Protein AF-A0A5S9M660-F1 (afdb_monomer_lite)

pLDDT: mean 77.33, std 17.0, range [42.34, 94.5]

Radius of gyration: 16.03 Å; chains: 1; bounding box: 59×24×33 Å

Foldseek 3Di:
DDDDDDDDCPDDPLVVVVQVLQCVVQVLVVHDPVRNVVLVVLLVVAALPDDFDQQQDDDPGSDGDSPRRSVRSVVVCVVCVVVVHHDDSSNVSNNNVVSVD

Secondary structure (DSSP, 8-state):
-------------HHHHHHHHHHHHHHHTTPPSS-HHHHHHHHHHS---S-PPPSB-TTT---B-HHHHHHHHHHHHHHHHHTT----HHHHHHHHHTT--

Sequence (101 aa):
MKEHGSFEVIGETLDDAAGEAYDKVARTMGLPYPGGPHIDRLAHEGEPTIKLPRAWLEEGSYHFSFSGLKSAVINTLHNASQKGETIAPENLAASFSSKRH

InterPro domains:
  IPR000905 Gcp-like domain [PF00814] (2-98)
  IPR000905 Gcp-like domain [PTHR11735] (3-97)
  IPR043129 ATPase, nucleotide binding domain [SSF53067] (2-96)

Structure (mmCIF, N/CA/C/O backbone):
data_AF-A0A5S9M660-F1
#
_entry.id   AF-A0A5S9M660-F1
#
loop_
_atom_site.group_PDB
_atom_site.id
_atom_site.type_symbol
_atom_site.label_atom_id
_atom_site.label_alt_id
_atom_site.label_comp_id
_atom_site.label_asym_id
_atom_site.label_entity_id
_atom_site.label_seq_id
_atom_site.pdbx_PDB_ins_code
_atom_site.Cartn_x
_atom_site.Cartn_y
_atom_site.Cartn_z
_atom_site.occupancy
_atom_site.B_iso_or_equiv
_atom_site.auth_seq_id
_atom_site.auth_comp_id
_atom_site.auth_asym_id
_atom_site.auth_atom_id
_atom_site.pdbx_PDB_model_num
ATOM 1 N N . MET A 1 1 ? 46.990 0.884 -11.070 1.00 43.50 1 MET A N 1
ATOM 2 C CA . MET A 1 1 ? 45.982 0.572 -10.037 1.00 43.50 1 MET A CA 1
ATOM 3 C C . MET A 1 1 ? 44.670 1.232 -10.425 1.00 43.50 1 MET A C 1
ATOM 5 O O . MET A 1 1 ? 44.564 2.445 -10.313 1.00 43.50 1 MET A O 1
ATOM 9 N N . LYS A 1 2 ? 43.723 0.461 -10.962 1.00 43.12 2 LYS A N 1
ATOM 10 C CA . LYS A 1 2 ? 42.317 0.853 -11.117 1.00 43.12 2 LYS A CA 1
ATOM 11 C C . LYS A 1 2 ? 41.492 -0.423 -10.946 1.00 43.12 2 LYS A C 1
ATOM 13 O O . LYS A 1 2 ? 41.421 -1.235 -11.857 1.00 43.12 2 LYS A O 1
ATOM 18 N N . GLU A 1 3 ? 40.959 -0.608 -9.754 1.00 46.22 3 GLU A N 1
ATOM 19 C CA . GLU A 1 3 ? 39.997 -1.645 -9.373 1.00 46.22 3 GLU A CA 1
ATOM 20 C C . GLU A 1 3 ? 38.835 -0.896 -8.711 1.00 46.22 3 GLU A C 1
ATOM 22 O O . GLU A 1 3 ? 39.080 0.120 -8.067 1.00 46.22 3 GLU A O 1
ATOM 27 N N . HIS A 1 4 ? 37.565 -1.275 -8.773 1.00 46.47 4 HIS A N 1
ATOM 28 C CA . HIS A 1 4 ? 36.776 -2.258 -9.519 1.00 46.47 4 HIS A CA 1
ATOM 29 C C . HIS A 1 4 ? 35.309 -1.857 -9.217 1.00 46.47 4 HIS A C 1
ATOM 31 O O . HIS A 1 4 ? 35.056 -1.269 -8.165 1.00 46.47 4 HIS A O 1
ATOM 37 N N . GLY A 1 5 ? 34.340 -2.216 -10.067 1.00 42.34 5 GLY A N 1
ATOM 38 C CA . GLY A 1 5 ? 32.943 -2.360 -9.614 1.00 42.34 5 GLY A CA 1
ATOM 39 C C . GLY A 1 5 ? 31.921 -1.297 -10.029 1.00 42.34 5 GLY A C 1
ATOM 40 O O . GLY A 1 5 ? 31.010 -1.016 -9.256 1.00 42.34 5 GLY A O 1
ATOM 41 N N . SER A 1 6 ? 32.009 -0.739 -11.239 1.00 44.84 6 SER A N 1
ATOM 42 C CA . SER A 1 6 ? 30.845 -0.055 -11.821 1.00 44.84 6 SER A CA 1
ATOM 43 C C . SER A 1 6 ? 29.893 -1.107 -12.390 1.00 44.84 6 SER A C 1
ATOM 45 O O . SER A 1 6 ? 30.082 -1.570 -13.512 1.00 44.84 6 SER A O 1
ATOM 47 N N . PHE A 1 7 ? 28.910 -1.530 -11.596 1.00 49.56 7 PHE A N 1
ATOM 48 C CA . PHE A 1 7 ? 27.774 -2.297 -12.099 1.00 49.56 7 PHE A CA 1
ATOM 49 C C . PHE A 1 7 ? 26.753 -1.300 -12.639 1.00 49.56 7 PHE A C 1
ATOM 51 O O . PHE A 1 7 ? 26.098 -0.598 -11.874 1.00 49.56 7 PHE A O 1
ATOM 58 N N . GLU A 1 8 ? 26.653 -1.203 -13.959 1.00 49.22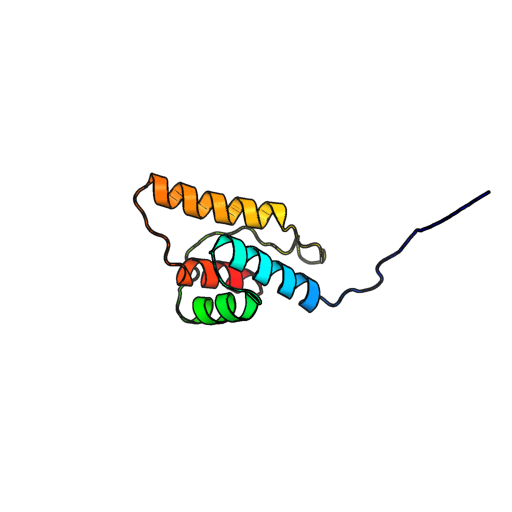 8 GLU A N 1
ATOM 59 C CA . GLU A 1 8 ? 25.549 -0.499 -14.599 1.00 49.22 8 GLU A CA 1
ATOM 60 C C . GLU A 1 8 ? 24.417 -1.516 -14.769 1.00 49.22 8 GLU A C 1
ATOM 62 O O . GLU A 1 8 ? 24.565 -2.506 -15.486 1.00 49.22 8 GLU A O 1
ATOM 67 N N . VAL A 1 9 ? 23.321 -1.345 -14.028 1.00 50.28 9 VAL A N 1
ATOM 68 C CA . VAL A 1 9 ? 22.137 -2.203 -14.161 1.00 50.28 9 VAL A CA 1
ATOM 69 C C . VAL A 1 9 ? 21.439 -1.807 -15.461 1.00 50.28 9 VAL A C 1
ATOM 71 O O . VAL A 1 9 ? 20.747 -0.796 -15.517 1.00 50.28 9 VAL A O 1
ATOM 74 N N . ILE A 1 10 ? 21.658 -2.591 -16.519 1.00 52.03 10 ILE A N 1
ATOM 75 C CA . ILE A 1 10 ? 21.178 -2.310 -17.890 1.00 52.03 10 ILE A CA 1
ATOM 76 C C . ILE A 1 10 ? 19.716 -2.773 -18.095 1.00 52.03 10 ILE A C 1
ATOM 78 O O . ILE A 1 10 ? 19.150 -2.647 -19.177 1.00 52.03 10 ILE A O 1
ATOM 82 N N . GLY A 1 11 ? 19.076 -3.293 -17.046 1.00 46.72 11 GLY A N 1
ATOM 83 C CA . GLY A 1 11 ? 17.663 -3.662 -17.052 1.00 46.72 11 GLY A CA 1
ATOM 84 C C . GLY A 1 11 ? 17.346 -4.697 -15.982 1.00 46.72 11 GLY A C 1
ATOM 85 O O . GLY A 1 11 ? 17.728 -5.856 -16.109 1.00 46.72 11 GLY A O 1
ATOM 86 N N . GLU A 1 12 ? 16.641 -4.271 -14.939 1.00 53.50 12 GLU A N 1
ATOM 87 C CA . GLU A 1 12 ? 15.856 -5.155 -14.075 1.00 53.50 12 GLU A CA 1
ATOM 88 C C . GLU A 1 12 ? 14.418 -5.146 -14.606 1.00 53.50 12 GLU A C 1
ATOM 90 O O . GLU A 1 12 ? 13.939 -4.113 -15.088 1.00 53.50 12 GLU A O 1
ATOM 95 N N . THR A 1 13 ? 13.732 -6.290 -14.579 1.00 51.25 13 THR A N 1
ATOM 96 C CA . THR A 1 13 ? 12.328 -6.343 -14.996 1.00 51.25 13 THR A CA 1
ATOM 97 C C . THR A 1 13 ? 11.513 -5.453 -14.060 1.00 51.25 13 THR A C 1
ATOM 99 O O . THR A 1 13 ? 11.576 -5.606 -12.843 1.00 51.25 13 THR A O 1
ATOM 102 N N . LEU A 1 14 ? 10.706 -4.550 -14.624 1.00 58.47 14 LEU A N 1
ATOM 103 C CA . LEU A 1 14 ? 9.798 -3.670 -13.875 1.00 58.47 14 LEU A CA 1
ATOM 104 C C . LEU A 1 14 ? 8.924 -4.442 -12.864 1.00 58.47 14 LEU A C 1
ATOM 106 O O . LEU A 1 14 ? 8.549 -3.914 -11.817 1.00 58.47 14 LEU A O 1
ATOM 110 N N . ASP A 1 15 ? 8.616 -5.696 -13.193 1.00 60.47 15 ASP A N 1
ATOM 111 C CA . ASP A 1 15 ? 7.811 -6.607 -12.389 1.00 60.47 15 ASP A CA 1
ATOM 112 C C . ASP A 1 15 ? 8.494 -7.059 -11.090 1.00 60.47 15 ASP A C 1
ATOM 114 O O . ASP A 1 15 ? 7.793 -7.203 -10.090 1.00 60.47 15 ASP A O 1
ATOM 118 N N . ASP A 1 16 ? 9.824 -7.210 -11.051 1.00 62.91 16 ASP A N 1
ATOM 119 C CA . ASP A 1 16 ? 10.538 -7.609 -9.825 1.00 62.91 16 ASP A CA 1
ATOM 120 C C . ASP A 1 16 ? 10.516 -6.462 -8.800 1.00 62.91 16 ASP A C 1
ATOM 122 O O . ASP A 1 16 ? 10.136 -6.651 -7.639 1.00 62.91 16 ASP A O 1
ATOM 126 N N . ALA A 1 17 ? 10.782 -5.231 -9.252 1.00 71.75 17 ALA A N 1
ATOM 127 C CA . ALA A 1 17 ? 10.681 -4.030 -8.423 1.00 71.75 17 ALA A CA 1
ATOM 128 C C . ALA A 1 17 ? 9.236 -3.755 -7.956 1.00 71.75 17 ALA A C 1
ATOM 130 O O . ALA A 1 17 ? 9.004 -3.360 -6.806 1.00 71.75 17 ALA A O 1
ATOM 131 N N . ALA A 1 18 ? 8.246 -3.984 -8.826 1.00 74.12 18 ALA A N 1
ATOM 132 C CA . ALA A 1 18 ? 6.834 -3.863 -8.475 1.00 74.12 18 ALA A CA 1
ATOM 133 C C . ALA A 1 18 ? 6.399 -4.942 -7.469 1.00 74.12 18 ALA A C 1
ATOM 135 O O . ALA A 1 18 ? 5.693 -4.631 -6.510 1.00 74.12 18 ALA A O 1
ATOM 136 N N . GLY A 1 19 ? 6.843 -6.190 -7.637 1.00 79.50 19 GLY A N 1
ATOM 137 C CA . GLY A 1 19 ? 6.569 -7.283 -6.704 1.00 79.50 19 GLY A CA 1
ATOM 138 C C . GLY A 1 19 ? 7.099 -6.983 -5.303 1.00 79.50 19 GLY A C 1
ATOM 139 O O . GLY A 1 19 ? 6.350 -7.042 -4.324 1.00 79.50 19 GLY A O 1
ATOM 140 N N . GLU A 1 20 ? 8.351 -6.528 -5.204 1.00 80.75 20 GLU A N 1
ATOM 141 C CA . GLU A 1 20 ? 8.933 -6.125 -3.923 1.00 80.75 20 GLU A CA 1
ATOM 142 C C . GLU A 1 20 ? 8.189 -4.957 -3.264 1.00 80.75 20 GLU A C 1
ATOM 144 O O . GLU A 1 20 ? 8.051 -4.910 -2.037 1.00 80.75 20 GLU A O 1
ATOM 149 N N . ALA A 1 21 ? 7.725 -3.985 -4.052 1.00 79.69 21 ALA A N 1
ATOM 150 C CA . ALA A 1 21 ? 6.929 -2.873 -3.548 1.00 79.69 21 ALA A CA 1
ATOM 151 C C . ALA A 1 21 ? 5.640 -3.367 -2.881 1.00 79.69 21 ALA A C 1
ATOM 153 O O . ALA A 1 21 ? 5.324 -2.966 -1.756 1.00 79.69 21 ALA A O 1
ATOM 154 N N . TYR A 1 22 ? 4.927 -4.259 -3.567 1.00 85.12 22 TYR A N 1
ATOM 155 C CA . TYR A 1 22 ? 3.690 -4.867 -3.094 1.00 85.12 22 TYR A CA 1
ATOM 156 C C . TYR A 1 22 ? 3.919 -5.676 -1.815 1.00 85.12 22 TYR A C 1
ATOM 158 O O . TYR A 1 22 ? 3.215 -5.465 -0.827 1.00 85.12 22 TYR A O 1
ATOM 166 N N . ASP A 1 23 ? 4.948 -6.523 -1.779 1.00 89.19 23 ASP A N 1
ATOM 167 C CA . ASP A 1 23 ? 5.287 -7.325 -0.599 1.00 89.19 23 ASP A CA 1
ATOM 168 C C . ASP A 1 23 ? 5.625 -6.458 0.616 1.00 89.19 23 ASP A C 1
ATOM 170 O O . ASP A 1 23 ? 5.222 -6.740 1.751 1.00 89.19 23 ASP A O 1
ATOM 174 N N . LYS A 1 24 ? 6.347 -5.359 0.400 1.00 84.25 24 LYS A N 1
ATOM 175 C CA . LYS A 1 24 ? 6.722 -4.466 1.492 1.00 84.25 24 LYS A CA 1
ATOM 176 C C . LYS A 1 24 ? 5.529 -3.659 2.021 1.00 84.25 24 LYS A C 1
ATOM 178 O O . LYS A 1 24 ? 5.451 -3.447 3.234 1.00 84.25 24 LYS A O 1
ATOM 183 N N . VAL A 1 25 ? 4.598 -3.228 1.164 1.00 85.25 25 VAL A N 1
ATOM 184 C CA . VAL A 1 25 ? 3.344 -2.589 1.611 1.00 85.25 25 VAL A CA 1
ATOM 185 C C . VAL A 1 25 ? 2.452 -3.594 2.334 1.00 85.25 25 VAL A C 1
ATOM 187 O O . VAL A 1 25 ? 1.981 -3.303 3.435 1.00 85.25 25 VAL A O 1
ATOM 190 N N . ALA A 1 26 ? 2.318 -4.808 1.807 1.00 90.31 26 ALA A N 1
ATOM 191 C CA . ALA A 1 26 ? 1.590 -5.894 2.452 1.00 90.31 26 ALA A CA 1
ATOM 192 C C . ALA A 1 26 ? 2.094 -6.150 3.879 1.00 90.31 26 ALA A C 1
ATOM 194 O O . ALA A 1 26 ? 1.305 -6.223 4.821 1.00 90.31 26 ALA A O 1
ATOM 195 N N . ARG A 1 27 ? 3.417 -6.147 4.075 1.00 88.75 27 ARG A N 1
ATOM 196 C CA . ARG A 1 27 ? 4.029 -6.254 5.403 1.00 88.75 27 ARG A CA 1
ATOM 197 C C . ARG A 1 27 ? 3.627 -5.114 6.344 1.00 88.75 27 ARG A C 1
ATOM 199 O O . ARG A 1 27 ? 3.408 -5.366 7.525 1.00 88.75 27 ARG A O 1
ATOM 206 N N . THR A 1 28 ? 3.522 -3.872 5.861 1.00 85.06 28 THR A N 1
ATOM 207 C CA . THR A 1 28 ? 3.045 -2.747 6.698 1.00 85.06 28 THR A CA 1
ATOM 208 C C . THR A 1 28 ? 1.573 -2.858 7.074 1.00 85.06 28 THR A C 1
ATOM 210 O O . THR A 1 28 ? 1.175 -2.337 8.111 1.00 85.06 28 THR A O 1
ATOM 213 N N . MET A 1 29 ? 0.792 -3.578 6.270 1.00 86.94 29 MET A N 1
ATOM 214 C CA . MET A 1 29 ? -0.607 -3.905 6.540 1.00 86.94 29 MET A CA 1
ATOM 215 C C . MET A 1 29 ? -0.769 -5.178 7.389 1.00 86.94 29 MET A C 1
ATOM 217 O O . MET A 1 29 ? -1.891 -5.561 7.700 1.00 86.94 29 MET A O 1
ATOM 221 N N . GLY A 1 30 ? 0.331 -5.841 7.770 1.00 89.31 30 GLY A N 1
ATOM 222 C CA . GLY A 1 30 ? 0.300 -7.088 8.540 1.00 89.31 30 GLY A CA 1
ATOM 223 C C . GLY A 1 30 ? -0.110 -8.324 7.731 1.00 89.31 30 GLY A C 1
ATOM 224 O O . GLY A 1 30 ? -0.510 -9.326 8.317 1.00 89.31 30 GLY A O 1
ATOM 225 N N . LEU A 1 31 ? -0.024 -8.267 6.400 1.00 91.31 31 LEU A N 1
ATOM 226 C CA . LEU A 1 31 ? -0.355 -9.382 5.513 1.00 91.31 31 LEU A CA 1
ATOM 227 C C . LEU A 1 31 ? 0.806 -10.395 5.424 1.00 91.31 31 LEU A C 1
ATOM 229 O O . LEU A 1 31 ? 1.972 -10.014 5.586 1.00 91.31 31 LEU A O 1
ATOM 233 N N . PRO A 1 32 ? 0.509 -11.681 5.164 1.00 91.44 32 PRO A N 1
ATOM 234 C CA . PRO A 1 32 ? 1.528 -12.718 5.018 1.00 91.44 32 PRO A CA 1
ATOM 235 C C . PRO A 1 32 ? 2.331 -12.566 3.716 1.00 91.44 32 PRO A C 1
ATOM 237 O O . PRO A 1 32 ? 1.904 -11.903 2.775 1.00 91.44 32 PRO A O 1
ATOM 240 N N . TYR A 1 33 ? 3.506 -13.200 3.677 1.00 89.44 33 TYR A N 1
ATOM 241 C CA . TYR A 1 33 ? 4.376 -13.265 2.499 1.00 89.44 33 TYR A CA 1
ATOM 242 C C . TYR A 1 33 ? 4.094 -14.535 1.663 1.00 89.44 33 TYR A C 1
ATOM 244 O O . TYR A 1 33 ? 3.926 -15.596 2.273 1.00 89.44 33 TYR A O 1
ATOM 252 N N . PRO A 1 34 ? 4.114 -14.482 0.311 1.00 91.31 34 PRO A N 1
ATOM 253 C CA . PRO A 1 34 ? 4.250 -13.288 -0.534 1.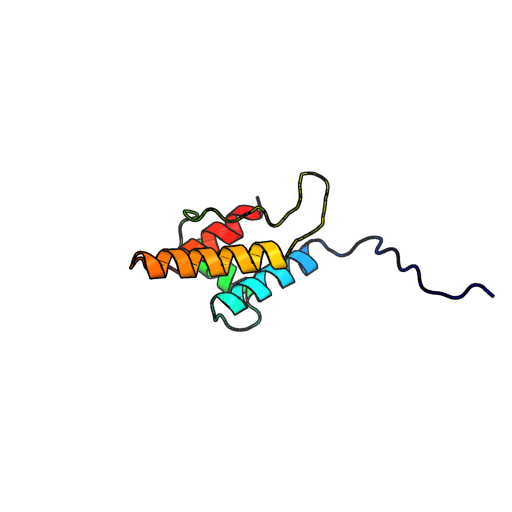00 91.31 34 PRO A CA 1
ATOM 254 C C . PRO A 1 34 ? 3.007 -12.402 -0.431 1.00 91.31 34 PRO A C 1
ATOM 256 O O . PRO A 1 34 ? 1.879 -12.880 -0.486 1.00 91.31 34 PRO A O 1
ATOM 259 N N . GLY A 1 35 ? 3.221 -11.106 -0.249 1.00 91.31 35 GLY A N 1
ATOM 260 C CA . GLY A 1 35 ? 2.183 -10.138 0.077 1.00 91.31 35 GLY A CA 1
ATOM 261 C C . GLY A 1 35 ? 1.452 -9.566 -1.133 1.00 91.31 35 GLY A C 1
ATOM 262 O O . GLY A 1 35 ? 0.294 -9.165 -1.007 1.00 91.31 35 GLY A O 1
ATOM 263 N N . GLY A 1 36 ? 2.082 -9.569 -2.310 1.00 90.06 36 GLY A N 1
ATOM 264 C CA . GLY A 1 36 ? 1.477 -9.058 -3.541 1.00 90.06 36 GLY A CA 1
ATOM 265 C C . GLY A 1 36 ? 0.109 -9.650 -3.886 1.00 90.06 36 GLY A C 1
ATOM 266 O O . GLY A 1 36 ? -0.828 -8.869 -4.052 1.00 90.06 36 GLY A O 1
ATOM 267 N N . PRO A 1 37 ? -0.073 -10.984 -3.894 1.00 92.62 37 PRO A N 1
ATOM 268 C CA . PRO A 1 37 ? -1.381 -11.595 -4.136 1.00 92.62 37 PRO A CA 1
ATOM 269 C C . PRO A 1 37 ? -2.460 -11.177 -3.126 1.00 92.62 37 PRO A C 1
ATOM 271 O O . PRO A 1 37 ? -3.637 -11.089 -3.469 1.00 92.62 37 PRO A O 1
ATOM 274 N N . HIS A 1 38 ? -2.081 -10.896 -1.874 1.00 94.31 38 HIS A N 1
ATOM 275 C CA . HIS A 1 38 ? -3.028 -10.436 -0.856 1.00 94.31 38 HIS A CA 1
ATOM 276 C C . HIS A 1 38 ? -3.463 -8.991 -1.088 1.00 94.31 38 HIS A C 1
ATOM 278 O O . HIS A 1 38 ? -4.647 -8.695 -0.947 1.00 94.31 38 HIS A O 1
ATOM 284 N N . ILE A 1 39 ? -2.525 -8.111 -1.452 1.00 92.19 39 ILE A N 1
ATOM 285 C CA . ILE A 1 39 ? -2.835 -6.730 -1.835 1.00 92.19 39 ILE A CA 1
ATOM 286 C C . ILE A 1 39 ? -3.741 -6.716 -3.058 1.00 92.19 39 ILE A C 1
ATOM 288 O O . ILE A 1 39 ? -4.755 -6.031 -3.037 1.00 92.19 39 ILE A O 1
ATOM 292 N N . ASP A 1 40 ? -3.416 -7.503 -4.081 1.00 91.06 40 ASP A N 1
ATOM 293 C CA . ASP A 1 40 ? -4.203 -7.557 -5.310 1.00 91.06 40 ASP A CA 1
ATOM 294 C C . ASP A 1 40 ? -5.637 -8.034 -5.040 1.00 91.06 40 ASP A C 1
ATOM 296 O O . ASP A 1 40 ? -6.600 -7.380 -5.438 1.00 91.06 40 ASP A O 1
ATOM 300 N N . ARG A 1 41 ? -5.813 -9.103 -4.251 1.00 93.44 41 ARG A N 1
ATOM 301 C CA . ARG A 1 41 ? -7.151 -9.574 -3.859 1.00 93.44 41 ARG A CA 1
ATOM 302 C C . ARG A 1 41 ? -7.936 -8.519 -3.075 1.00 93.44 41 ARG A C 1
ATOM 304 O O . ARG A 1 41 ? -9.096 -8.274 -3.381 1.00 93.44 41 ARG A O 1
ATOM 311 N N . LEU A 1 42 ? -7.310 -7.886 -2.082 1.00 94.12 42 LEU A N 1
ATOM 312 C CA . LEU A 1 42 ? -7.947 -6.834 -1.283 1.00 94.12 42 LEU A CA 1
ATOM 313 C C . LEU A 1 42 ? -8.296 -5.605 -2.128 1.00 94.12 42 LEU A C 1
ATOM 315 O O . LEU A 1 42 ? -9.317 -4.969 -1.895 1.00 94.12 42 LEU A O 1
ATOM 319 N N . ALA A 1 43 ? -7.472 -5.281 -3.123 1.00 93.44 43 ALA A N 1
ATOM 320 C CA . ALA A 1 43 ? -7.706 -4.161 -4.021 1.00 93.44 43 ALA A CA 1
ATOM 321 C C . ALA A 1 43 ? -8.965 -4.341 -4.879 1.00 93.44 43 ALA A C 1
ATOM 323 O O . ALA A 1 43 ? -9.626 -3.352 -5.178 1.00 93.44 43 ALA A O 1
ATOM 324 N N . HIS A 1 44 ? -9.321 -5.580 -5.234 1.00 93.75 44 HIS A N 1
ATOM 325 C CA . HIS A 1 44 ? -10.565 -5.886 -5.950 1.00 93.75 44 HIS A CA 1
ATOM 326 C C . HIS A 1 44 ? -11.818 -5.753 -5.071 1.00 93.75 44 HIS A C 1
ATOM 328 O O . HIS A 1 44 ? -12.919 -5.606 -5.595 1.00 93.75 44 HIS A O 1
ATOM 334 N N . GLU A 1 45 ? -11.662 -5.825 -3.749 1.00 93.94 45 GLU A N 1
ATOM 335 C CA . GLU A 1 45 ? -12.756 -5.742 -2.774 1.00 93.94 45 GLU A CA 1
ATOM 336 C C . GLU A 1 45 ? -12.995 -4.302 -2.280 1.00 93.94 45 GLU A C 1
ATOM 338 O O . GLU A 1 45 ? -13.998 -4.046 -1.617 1.00 93.94 45 GLU A O 1
ATOM 343 N N . GLY A 1 46 ? -12.095 -3.362 -2.597 1.00 92.12 46 GLY A N 1
ATOM 344 C CA . GLY A 1 46 ? -12.106 -2.000 -2.065 1.00 92.12 46 GLY A CA 1
ATOM 345 C C . GLY A 1 46 ? -12.208 -0.900 -3.116 1.00 92.12 46 GLY A C 1
ATOM 346 O O . GLY A 1 46 ? -12.161 -1.125 -4.323 1.00 92.12 46 GLY A O 1
ATOM 347 N N . GLU A 1 47 ? -12.297 0.336 -2.632 1.00 92.94 47 GLU A N 1
ATOM 348 C CA . GLU A 1 47 ? -12.359 1.539 -3.458 1.00 92.94 47 GLU A CA 1
ATOM 349 C C . GLU A 1 47 ? -11.097 2.406 -3.286 1.00 92.94 47 GLU A C 1
ATOM 351 O O . GLU A 1 47 ? -10.641 2.621 -2.153 1.00 92.94 47 GLU A O 1
ATOM 356 N N . PRO A 1 48 ? -10.529 2.966 -4.376 1.00 91.88 48 PRO A N 1
ATOM 357 C CA . PRO A 1 48 ? -9.293 3.750 -4.349 1.00 91.88 48 PRO A CA 1
ATOM 358 C C . PRO A 1 48 ? -9.510 5.181 -3.817 1.00 91.88 48 PRO A C 1
ATOM 360 O O . PRO A 1 48 ? -9.305 6.180 -4.508 1.00 91.88 48 PRO A O 1
ATOM 363 N N . THR A 1 49 ? -9.959 5.292 -2.570 1.00 89.69 49 THR A N 1
ATOM 364 C CA . THR A 1 49 ? -10.354 6.550 -1.912 1.00 89.69 49 THR A CA 1
ATOM 365 C C . THR A 1 49 ? -9.195 7.276 -1.218 1.00 89.69 49 THR A C 1
ATOM 367 O O . THR A 1 49 ? -9.313 8.451 -0.860 1.00 89.69 49 THR A O 1
ATOM 370 N N . ILE A 1 50 ? -8.048 6.616 -1.048 1.00 89.19 50 ILE A N 1
ATOM 371 C CA . ILE A 1 50 ? -6.898 7.114 -0.290 1.00 89.19 50 ILE A CA 1
ATOM 372 C C . ILE A 1 50 ? -5.856 7.713 -1.232 1.00 89.19 50 ILE A C 1
ATOM 374 O O . ILE A 1 50 ? -5.377 7.098 -2.186 1.00 89.19 50 ILE A O 1
ATOM 378 N N . LYS A 1 51 ? -5.429 8.940 -0.935 1.00 86.62 51 LYS A N 1
ATOM 379 C CA . LYS A 1 51 ? -4.378 9.607 -1.705 1.00 86.62 51 LYS A CA 1
ATOM 380 C C . LYS A 1 51 ? -2.999 9.169 -1.221 1.00 86.62 51 LYS A C 1
ATOM 382 O O . LYS A 1 51 ? -2.455 9.742 -0.284 1.00 86.62 51 LYS A O 1
ATOM 387 N N . LEU A 1 52 ? -2.424 8.185 -1.903 1.00 84.12 52 LEU A N 1
ATOM 388 C CA . LEU A 1 52 ? -1.016 7.814 -1.758 1.00 84.12 52 LEU A CA 1
ATOM 389 C C . LEU A 1 52 ? -0.147 8.528 -2.812 1.00 84.12 52 LEU A C 1
ATOM 391 O O . LEU A 1 52 ? -0.634 8.794 -3.922 1.00 84.12 52 LEU A O 1
ATOM 395 N N . PRO A 1 53 ? 1.122 8.857 -2.496 1.00 78.56 53 PRO A N 1
ATOM 396 C CA . PRO A 1 53 ? 2.055 9.385 -3.484 1.00 78.56 53 PRO A CA 1
ATOM 397 C C . PRO A 1 53 ? 2.258 8.364 -4.607 1.00 78.56 53 PRO A C 1
ATOM 399 O O . PRO A 1 53 ? 2.188 7.154 -4.380 1.00 78.56 53 PRO A O 1
ATOM 402 N N . ARG A 1 54 ? 2.516 8.848 -5.827 1.00 69.56 54 ARG A N 1
ATOM 403 C CA . ARG A 1 54 ? 2.933 7.957 -6.913 1.00 69.56 54 ARG A CA 1
ATOM 404 C C . ARG A 1 54 ? 4.269 7.344 -6.529 1.00 69.56 54 ARG A C 1
ATOM 406 O O . ARG A 1 54 ? 5.209 8.059 -6.196 1.00 69.56 54 ARG A O 1
ATOM 413 N N . ALA A 1 55 ? 4.311 6.022 -6.537 1.00 63.81 55 ALA A N 1
ATOM 414 C CA . ALA A 1 55 ? 5.521 5.298 -6.207 1.00 63.81 55 ALA A CA 1
ATOM 415 C C . ALA A 1 55 ? 6.520 5.268 -7.374 1.00 63.81 55 ALA A C 1
ATOM 417 O O . ALA A 1 55 ? 7.717 5.119 -7.146 1.00 63.81 55 ALA A O 1
ATOM 418 N N . TRP A 1 56 ? 6.011 5.473 -8.592 1.00 63.34 56 TRP A N 1
ATOM 419 C CA . TRP A 1 56 ? 6.763 5.679 -9.824 1.00 63.34 56 TRP A CA 1
ATOM 420 C C . TRP A 1 56 ? 7.128 7.161 -9.946 1.00 63.34 56 TRP A C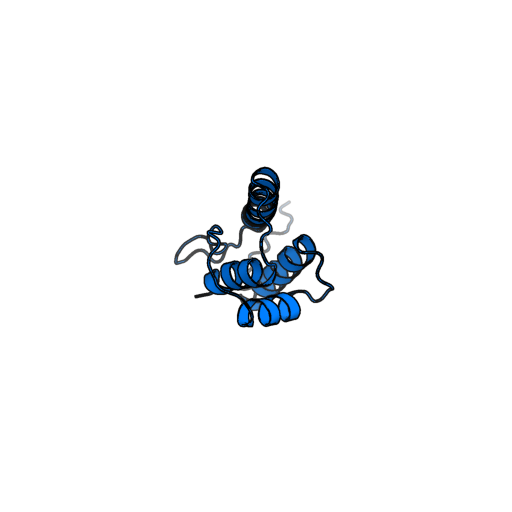 1
ATOM 422 O O . TRP A 1 56 ? 6.245 8.024 -10.033 1.00 63.34 56 TRP A O 1
ATOM 432 N N . LEU A 1 57 ? 8.423 7.464 -9.874 1.00 57.47 57 LEU A N 1
ATOM 433 C CA . LEU A 1 57 ? 8.946 8.817 -10.033 1.00 57.47 57 LEU A CA 1
ATOM 434 C C . LEU A 1 57 ? 8.863 9.222 -11.514 1.00 57.47 57 LEU A C 1
ATOM 436 O O . LEU A 1 57 ? 9.774 8.924 -12.261 1.00 57.47 57 LEU A O 1
ATOM 440 N N . GLU A 1 58 ? 7.796 9.921 -11.905 1.00 52.06 58 GLU A N 1
ATOM 441 C CA . GLU A 1 58 ? 7.608 10.600 -13.207 1.00 52.06 58 GLU A CA 1
ATOM 442 C C . GLU A 1 58 ? 7.621 9.728 -14.484 1.00 52.06 58 GLU A C 1
ATOM 444 O O . GLU A 1 58 ? 8.168 8.628 -14.539 1.00 52.06 58 GLU A O 1
ATOM 449 N N . GLU A 1 59 ? 6.983 10.232 -15.547 1.00 44.97 59 GLU A N 1
ATOM 450 C CA . GLU A 1 59 ? 7.055 9.621 -16.879 1.00 44.97 59 GLU A CA 1
ATOM 451 C C . GLU A 1 59 ? 8.515 9.631 -17.359 1.00 44.97 59 GLU A C 1
ATOM 453 O O . GLU A 1 59 ? 9.052 10.670 -17.736 1.00 44.97 59 GLU A O 1
ATOM 458 N N . GLY A 1 60 ? 9.169 8.468 -17.309 1.00 50.72 60 GLY A N 1
ATOM 459 C CA . GLY A 1 60 ? 10.548 8.278 -17.765 1.00 50.72 60 GLY A CA 1
ATOM 460 C C . GLY A 1 60 ? 11.567 7.945 -16.673 1.00 50.72 60 GLY A C 1
ATOM 461 O O . GLY A 1 60 ? 12.685 7.569 -17.019 1.00 50.72 60 GLY A O 1
ATOM 462 N N . SER A 1 61 ? 11.209 8.007 -15.382 1.00 53.12 61 SER A N 1
ATOM 463 C CA . SER A 1 61 ? 12.065 7.486 -14.311 1.00 53.12 61 SER A CA 1
ATOM 464 C C . SER A 1 61 ? 11.468 6.197 -13.734 1.00 53.12 61 SER A C 1
ATOM 466 O O . SER A 1 61 ? 10.454 6.171 -13.040 1.00 53.12 61 SER A O 1
ATOM 468 N N . TYR A 1 62 ? 12.148 5.086 -14.008 1.00 51.19 62 TYR A N 1
ATOM 469 C CA . TYR A 1 62 ? 11.816 3.753 -13.493 1.00 51.19 62 TYR A CA 1
ATOM 470 C C . TYR A 1 62 ? 12.196 3.574 -12.013 1.00 51.19 62 TYR A C 1
ATOM 472 O O . TYR A 1 62 ? 12.242 2.458 -11.501 1.00 51.19 62 TYR A O 1
ATOM 480 N N . HIS A 1 63 ? 12.499 4.666 -11.306 1.00 56.53 63 HIS A N 1
ATOM 481 C CA . HIS A 1 63 ? 12.903 4.612 -9.913 1.00 56.53 63 HIS A CA 1
ATOM 482 C C . HIS A 1 63 ? 11.679 4.557 -8.997 1.00 56.53 63 HIS A C 1
ATOM 484 O O . HIS A 1 63 ? 10.848 5.466 -8.956 1.00 56.53 63 HIS A O 1
ATOM 490 N N . PHE A 1 64 ? 11.604 3.480 -8.219 1.00 62.91 64 PHE A N 1
ATOM 491 C CA . PHE A 1 64 ? 10.631 3.311 -7.152 1.00 62.91 64 PHE A CA 1
ATOM 492 C C . PHE A 1 64 ? 11.203 3.820 -5.822 1.00 62.91 64 PHE A C 1
ATOM 494 O O . PHE A 1 64 ? 12.243 3.346 -5.361 1.00 62.91 64 PHE A O 1
ATOM 501 N N . SER A 1 65 ? 10.512 4.756 -5.159 1.00 68.81 65 SER A N 1
ATOM 502 C CA . SER A 1 65 ? 10.881 5.174 -3.797 1.00 68.81 65 SER A CA 1
ATOM 503 C C . SER A 1 65 ? 10.039 4.455 -2.747 1.00 68.81 65 SER A C 1
ATOM 505 O O . SER A 1 65 ? 8.937 4.875 -2.383 1.00 68.81 65 SER A O 1
ATOM 507 N N . PHE A 1 66 ? 10.599 3.375 -2.200 1.00 70.44 66 PHE A N 1
ATOM 508 C CA . PHE A 1 66 ? 9.946 2.605 -1.144 1.00 70.44 66 PHE A CA 1
ATOM 509 C C . PHE A 1 66 ? 9.764 3.401 0.155 1.00 70.44 66 PHE A C 1
ATOM 511 O O . PHE A 1 66 ? 8.731 3.308 0.820 1.00 70.44 66 PHE A O 1
ATOM 518 N N . SER A 1 67 ? 10.777 4.178 0.544 1.00 73.88 67 SER A N 1
ATOM 519 C CA . SER A 1 67 ? 10.783 4.897 1.819 1.00 73.88 67 SER A CA 1
ATOM 520 C C . SER A 1 67 ? 9.679 5.955 1.882 1.00 73.88 67 SER A C 1
ATOM 522 O O . SER A 1 67 ? 9.017 6.079 2.916 1.00 73.88 67 SER A O 1
ATOM 524 N N . GLY A 1 68 ? 9.422 6.658 0.773 1.00 78.38 68 GLY A N 1
ATOM 525 C CA . GLY A 1 68 ? 8.329 7.625 0.667 1.00 78.38 68 GLY A CA 1
ATOM 526 C C . GLY A 1 68 ? 6.958 6.961 0.781 1.00 78.38 68 GLY A C 1
ATOM 527 O O . GLY A 1 68 ? 6.108 7.409 1.551 1.00 78.38 68 GLY A O 1
ATOM 528 N N . LEU A 1 69 ? 6.768 5.842 0.082 1.00 79.69 69 LEU A N 1
ATOM 529 C CA . LEU A 1 69 ? 5.501 5.119 0.061 1.00 79.69 69 LEU A CA 1
ATOM 530 C C . LEU A 1 69 ? 5.170 4.453 1.401 1.00 79.69 69 LEU A C 1
ATOM 532 O O . LEU A 1 69 ? 4.053 4.589 1.895 1.00 79.69 69 LEU A O 1
ATOM 536 N N . LYS A 1 70 ? 6.157 3.819 2.045 1.00 82.00 70 LYS A N 1
ATOM 537 C CA . LYS A 1 70 ? 6.026 3.280 3.406 1.00 82.00 70 LYS A CA 1
ATOM 538 C C . LYS A 1 70 ? 5.608 4.367 4.392 1.00 82.00 70 LYS A C 1
ATOM 540 O O . LYS A 1 70 ? 4.682 4.173 5.175 1.00 82.00 70 LYS A O 1
ATOM 545 N N . SER A 1 71 ? 6.302 5.504 4.357 1.00 85.38 71 SER A N 1
ATOM 546 C CA . SER A 1 71 ? 6.018 6.628 5.251 1.00 85.38 71 SER A CA 1
ATOM 547 C C . SER A 1 71 ? 4.607 7.162 5.016 1.00 85.38 71 SER A C 1
ATOM 549 O O . SER A 1 71 ? 3.880 7.406 5.973 1.00 85.38 71 SER A O 1
ATOM 551 N N . ALA A 1 72 ? 4.178 7.263 3.756 1.00 86.88 72 ALA A N 1
ATOM 552 C CA . ALA A 1 72 ? 2.825 7.681 3.415 1.00 86.88 72 ALA A CA 1
ATOM 553 C C . ALA A 1 72 ? 1.754 6.711 3.938 1.00 86.88 72 ALA A C 1
ATOM 555 O O . ALA A 1 72 ? 0.777 7.169 4.527 1.00 86.88 72 ALA A O 1
ATOM 556 N N . VAL A 1 73 ? 1.940 5.394 3.791 1.00 87.25 73 VAL A N 1
ATOM 557 C CA . VAL A 1 73 ? 1.000 4.385 4.314 1.00 87.25 73 VAL A CA 1
ATOM 558 C C . VAL A 1 73 ? 0.894 4.469 5.839 1.00 87.25 73 VAL A C 1
ATOM 560 O O . VAL A 1 73 ? -0.210 4.585 6.368 1.00 87.25 73 VAL A O 1
ATOM 563 N N . ILE A 1 74 ? 2.030 4.499 6.544 1.00 88.00 74 ILE A N 1
ATOM 564 C CA . ILE A 1 74 ? 2.064 4.624 8.010 1.00 88.00 74 ILE A CA 1
ATOM 565 C C . ILE A 1 74 ? 1.372 5.913 8.457 1.00 88.00 74 ILE A C 1
ATOM 567 O O . ILE A 1 74 ? 0.519 5.875 9.341 1.00 88.00 74 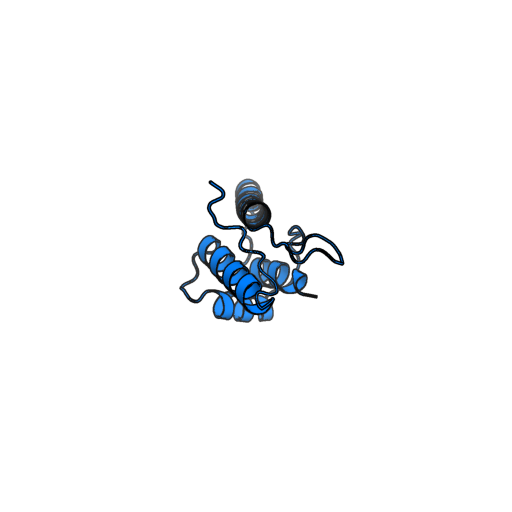ILE A O 1
ATOM 571 N N . ASN A 1 75 ? 1.693 7.045 7.825 1.00 89.69 75 ASN A N 1
ATOM 572 C CA . ASN A 1 75 ? 1.088 8.334 8.154 1.00 89.69 75 ASN A CA 1
ATOM 573 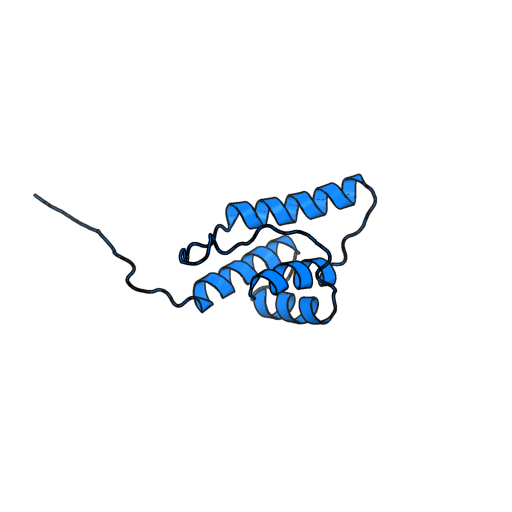C C . ASN A 1 75 ? -0.419 8.341 7.885 1.00 89.69 75 ASN A C 1
ATOM 575 O O . ASN A 1 75 ? -1.171 8.912 8.666 1.00 89.69 75 ASN A O 1
ATOM 579 N N . THR A 1 76 ? -0.874 7.696 6.809 1.00 90.25 76 THR A N 1
ATOM 580 C CA . THR A 1 76 ? -2.304 7.588 6.490 1.00 90.25 76 THR A CA 1
ATOM 581 C C . THR A 1 76 ? -3.043 6.820 7.585 1.00 90.25 76 THR A C 1
ATOM 583 O O . THR A 1 76 ? -4.035 7.319 8.114 1.00 90.25 76 THR A O 1
ATOM 586 N N . LEU A 1 77 ? -2.526 5.653 7.982 1.00 87.19 77 LEU A N 1
ATOM 587 C CA . LEU A 1 77 ? -3.105 4.842 9.056 1.00 87.19 77 LEU A CA 1
ATOM 588 C C . LEU A 1 77 ? -3.088 5.581 10.402 1.00 87.19 77 LEU A C 1
ATOM 590 O O . LEU A 1 77 ? -4.087 5.591 11.121 1.00 87.19 77 LEU A O 1
ATOM 594 N N . HIS A 1 78 ? -1.977 6.248 10.721 1.00 89.81 78 HIS A N 1
ATOM 595 C CA . HIS A 1 78 ? -1.836 7.024 11.951 1.00 89.81 78 HIS A CA 1
ATOM 596 C C . HIS A 1 78 ? -2.832 8.192 11.994 1.00 89.81 78 HIS A C 1
ATOM 598 O O . HIS A 1 78 ? -3.524 8.379 12.993 1.00 89.81 78 HIS A O 1
ATOM 604 N N . ASN A 1 79 ? -2.948 8.958 10.906 1.00 90.69 79 ASN A N 1
ATOM 605 C CA . ASN A 1 79 ? -3.857 10.100 10.819 1.00 90.69 79 ASN A CA 1
ATOM 606 C C . ASN A 1 79 ? -5.327 9.685 10.927 1.00 90.69 79 ASN A C 1
ATOM 608 O O . ASN A 1 79 ? -6.100 10.392 11.568 1.00 90.69 79 ASN A O 1
ATOM 612 N N . ALA A 1 80 ? -5.713 8.556 10.326 1.00 89.38 80 ALA A N 1
ATOM 613 C CA . ALA A 1 80 ? -7.060 8.013 10.483 1.00 89.38 80 ALA A CA 1
ATOM 614 C C . ALA A 1 80 ? -7.331 7.625 11.943 1.00 89.38 80 ALA A C 1
ATOM 616 O O . ALA A 1 80 ? -8.318 8.072 12.524 1.00 89.38 80 ALA A O 1
ATOM 617 N N . SER A 1 81 ? -6.394 6.918 12.584 1.00 88.75 81 SER A N 1
ATOM 618 C CA . SER A 1 81 ? -6.514 6.549 13.998 1.00 88.75 81 SER A CA 1
ATOM 619 C C . SER A 1 81 ? -6.659 7.765 14.922 1.00 88.75 81 SER A C 1
ATOM 621 O O . SER A 1 81 ? -7.497 7.737 15.822 1.00 88.75 81 SER A O 1
ATOM 623 N N . GLN A 1 82 ? -5.913 8.851 14.684 1.00 91.56 82 GLN A N 1
ATOM 624 C CA . GLN A 1 82 ? -6.032 10.100 15.456 1.00 91.56 82 GLN A CA 1
ATOM 625 C C . GLN A 1 82 ? -7.406 10.771 15.310 1.00 91.56 82 GLN A C 1
ATOM 627 O O . GLN A 1 82 ? -7.845 11.477 16.214 1.00 91.56 82 GLN A O 1
ATOM 632 N N . LYS A 1 83 ? -8.099 10.545 14.190 1.00 92.31 83 LYS A N 1
ATOM 633 C CA . LYS A 1 83 ? -9.461 11.040 13.939 1.00 92.31 83 LYS A CA 1
ATOM 634 C C . LYS A 1 83 ? -10.556 10.087 14.430 1.00 92.31 83 LYS A C 1
ATOM 636 O O . LYS A 1 83 ? -11.732 10.408 14.299 1.00 92.31 83 LYS A O 1
ATOM 641 N N . GLY A 1 84 ? -10.190 8.925 14.977 1.00 91.69 84 GLY A N 1
ATOM 642 C CA . GLY A 1 84 ? -11.140 7.856 15.300 1.00 91.69 84 GLY A CA 1
ATOM 643 C C . GLY A 1 84 ? -11.707 7.150 14.062 1.00 91.69 84 GLY A C 1
ATOM 644 O O . GLY A 1 84 ? -12.708 6.446 14.158 1.00 91.69 84 GLY A O 1
ATOM 645 N N . GLU A 1 85 ? -11.081 7.335 12.901 1.00 90.81 85 GLU A N 1
ATOM 646 C CA . GLU A 1 85 ? -11.453 6.690 11.647 1.00 90.81 85 GLU A CA 1
ATOM 647 C C . GLU A 1 85 ? -10.693 5.367 11.503 1.00 90.81 85 GLU A C 1
ATOM 649 O O . GLU A 1 85 ? -9.498 5.273 11.791 1.00 90.81 85 GLU A O 1
ATOM 654 N N . THR A 1 86 ? -11.380 4.333 11.020 1.00 87.31 86 THR A N 1
ATOM 655 C CA . THR A 1 86 ? -10.741 3.067 10.647 1.00 87.31 86 THR A CA 1
ATOM 656 C C . THR A 1 86 ? -10.657 2.997 9.134 1.00 87.31 86 THR A C 1
ATOM 658 O O . THR A 1 86 ? -11.676 3.039 8.448 1.00 87.31 86 THR A O 1
ATOM 661 N N . ILE A 1 87 ? -9.439 2.894 8.610 1.00 88.81 87 ILE A N 1
ATOM 662 C CA . ILE A 1 87 ? -9.232 2.643 7.187 1.00 88.81 87 ILE A CA 1
ATOM 663 C C . ILE A 1 87 ? -9.427 1.155 6.932 1.00 88.81 87 ILE A C 1
ATOM 665 O O . ILE A 1 87 ? -8.715 0.325 7.497 1.00 88.81 87 ILE A O 1
ATOM 669 N N . ALA A 1 88 ? -10.370 0.841 6.049 1.00 92.25 88 ALA A N 1
ATOM 670 C CA . ALA A 1 88 ? -10.559 -0.503 5.536 1.00 92.25 88 ALA A CA 1
ATOM 671 C C . ALA A 1 88 ? -9.294 -0.949 4.763 1.00 92.25 88 ALA A C 1
ATOM 673 O O . ALA A 1 88 ? -8.853 -0.221 3.860 1.00 92.25 88 ALA A O 1
ATOM 674 N N . PRO A 1 89 ? -8.678 -2.098 5.104 1.00 91.06 89 PRO A N 1
ATOM 675 C CA . PRO A 1 89 ? -7.499 -2.617 4.408 1.00 91.06 89 PRO A CA 1
ATOM 676 C C . PRO A 1 89 ? -7.686 -2.739 2.889 1.00 91.06 89 PRO A C 1
ATOM 678 O O . PRO A 1 89 ? -6.763 -2.437 2.135 1.00 91.06 89 PRO A O 1
ATOM 681 N N . GLU A 1 90 ? -8.882 -3.113 2.443 1.00 94.50 90 GLU A N 1
ATOM 682 C CA . GLU A 1 90 ? -9.297 -3.196 1.043 1.00 94.50 90 GLU A CA 1
ATOM 683 C C . GLU A 1 90 ? -9.220 -1.841 0.326 1.00 94.50 90 GLU A C 1
ATOM 685 O O . GLU A 1 90 ? -8.652 -1.753 -0.761 1.00 94.50 90 GLU A O 1
ATOM 690 N N . ASN A 1 91 ? -9.651 -0.747 0.962 1.00 93.94 91 ASN A N 1
ATOM 691 C CA . ASN A 1 91 ? -9.558 0.596 0.377 1.00 93.94 91 ASN A CA 1
ATOM 692 C C . ASN A 1 91 ? -8.107 1.077 0.281 1.00 93.94 91 ASN A C 1
ATOM 694 O O . ASN A 1 91 ? -7.729 1.752 -0.680 1.00 93.94 91 ASN A O 1
ATOM 698 N N . LEU A 1 92 ? -7.266 0.719 1.256 1.00 92.00 92 LEU A N 1
ATOM 699 C CA . LEU A 1 92 ? -5.833 1.012 1.205 1.00 92.00 92 LEU A CA 1
ATOM 700 C C . LEU A 1 92 ? -5.137 0.227 0.090 1.00 92.00 92 LEU A C 1
ATOM 702 O O . LEU A 1 92 ? -4.367 0.814 -0.673 1.00 92.00 92 LEU A O 1
ATOM 706 N N . ALA A 1 93 ? -5.446 -1.062 -0.041 1.00 92.06 93 ALA A N 1
ATOM 707 C CA . ALA A 1 93 ? -4.928 -1.913 -1.105 1.00 92.06 93 ALA A CA 1
ATOM 708 C C . ALA A 1 93 ? -5.384 -1.438 -2.495 1.00 92.06 93 ALA A C 1
ATOM 710 O O . ALA A 1 93 ? -4.560 -1.339 -3.408 1.00 92.06 93 ALA A O 1
ATOM 711 N N . ALA A 1 94 ? -6.659 -1.065 -2.645 1.00 91.94 94 ALA A N 1
ATOM 712 C CA . ALA A 1 94 ? -7.219 -0.520 -3.881 1.00 91.94 94 ALA A CA 1
ATOM 713 C C . ALA A 1 94 ? -6.531 0.792 -4.274 1.00 91.94 94 ALA A C 1
ATOM 715 O O . ALA A 1 94 ? -6.084 0.964 -5.407 1.00 91.94 94 ALA A O 1
ATOM 716 N N . SER A 1 95 ? -6.359 1.695 -3.308 1.00 90.44 95 SER A N 1
ATOM 717 C CA . SER A 1 95 ? -5.702 2.992 -3.510 1.00 90.44 95 SER A CA 1
ATOM 718 C C . SER A 1 95 ? -4.217 2.882 -3.851 1.00 90.44 95 SER A C 1
ATOM 720 O O . SER A 1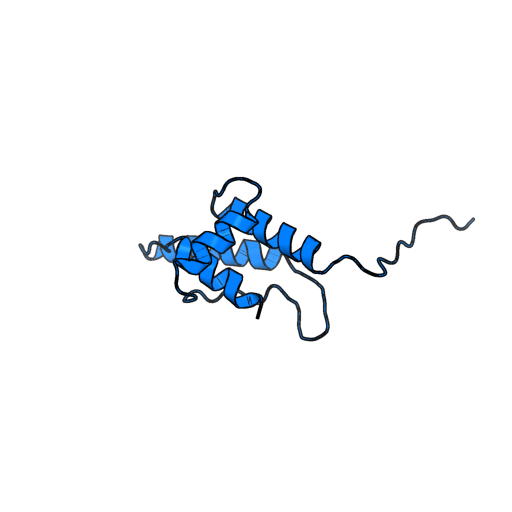 95 ? -3.665 3.742 -4.538 1.00 90.44 95 SER A O 1
ATOM 722 N N . PHE A 1 96 ? -3.551 1.847 -3.342 1.00 86.56 96 PHE A N 1
ATOM 723 C CA . PHE A 1 96 ? -2.171 1.529 -3.683 1.00 86.56 96 PHE A CA 1
ATOM 724 C C . PHE A 1 96 ? -2.075 0.935 -5.095 1.00 86.56 96 PHE A C 1
ATOM 726 O O . PHE A 1 96 ? -1.270 1.398 -5.905 1.00 86.56 96 PHE A O 1
ATOM 733 N N . SER A 1 97 ? -2.940 -0.026 -5.419 1.00 83.38 97 SER A N 1
ATOM 734 C CA . SER A 1 97 ? -2.934 -0.719 -6.713 1.00 83.38 97 SER A CA 1
ATOM 735 C C . SER A 1 97 ? -3.346 0.198 -7.868 1.00 83.38 97 SER A C 1
ATOM 737 O O . SER A 1 97 ? -2.790 0.104 -8.960 1.00 83.38 97 SER A O 1
ATOM 739 N N . SER A 1 98 ? -4.210 1.189 -7.614 1.00 79.62 98 SER A N 1
ATOM 740 C CA . SER A 1 98 ? -4.605 2.196 -8.609 1.00 79.62 98 SER A CA 1
ATOM 741 C C . SER A 1 98 ? -3.461 3.120 -9.054 1.00 79.62 98 SER A C 1
ATOM 743 O O . SER A 1 98 ? -3.656 3.932 -9.952 1.00 79.62 98 SER A O 1
ATOM 745 N N . LYS A 1 99 ? -2.281 3.061 -8.416 1.00 65.44 99 LYS A N 1
ATOM 746 C CA . LYS A 1 99 ? -1.075 3.812 -8.821 1.00 65.44 99 LYS A CA 1
ATOM 747 C C . LYS A 1 99 ? -0.218 3.071 -9.845 1.00 65.44 99 LYS A C 1
ATOM 749 O O . LYS A 1 99 ? 0.853 3.562 -10.191 1.00 65.44 99 LYS A O 1
ATOM 754 N N . ARG A 1 100 ? -0.658 1.885 -10.273 1.00 58.34 100 ARG A N 1
ATOM 755 C CA . ARG A 1 100 ? -0.008 1.069 -11.302 1.00 58.34 100 ARG A CA 1
ATOM 756 C C . ARG A 1 100 ? -0.464 1.433 -12.729 1.00 58.34 100 ARG A C 1
ATOM 758 O O . ARG A 1 100 ? 0.173 0.981 -13.674 1.00 58.34 100 ARG A O 1
ATOM 765 N N . HIS A 1 101 ? -1.528 2.232 -12.861 1.00 44.16 101 HIS A N 1
ATOM 766 C CA . HIS A 1 101 ? -2.081 2.733 -14.125 1.00 44.16 101 HIS A CA 1
ATOM 767 C C . HIS A 1 101 ? -1.779 4.216 -14.349 1.00 44.16 101 HIS A C 1
ATOM 769 O O . HIS A 1 101 ? -1.624 4.952 -13.343 1.00 44.16 101 HIS A O 1
#

Organism: Bacillus safensis (NCBI:txid561879)